Protein AF-A0A7K5LMW7-F1 (afdb_monomer_lite)

pLDDT: mean 89.48, std 6.92, range [64.44, 97.69]

Secondary structure (DSSP, 8-state):
-HHHHH-GGGSPPTTTTSTTT----EETTEEHHHHHHTTTTT--HHHHTTS-GGGSPPPTTTT----

Structure (mmCIF, N/CA/C/O backbone):
data_AF-A0A7K5LMW7-F1
#
_entry.id   AF-A0A7K5LMW7-F1
#
loop_
_atom_site.group_PDB
_atom_site.id
_atom_site.type_symbol
_atom_site.label_atom_id
_atom_site.label_alt_id
_atom_site.label_comp_id
_atom_site.label_asym_id
_atom_site.label_entity_id
_atom_site.label_seq_id
_atom_site.pdbx_PDB_ins_code
_atom_site.Cartn_x
_atom_site.Cartn_y
_atom_site.Cartn_z
_atom_site.occupancy
_atom_site.B_iso_or_equiv
_atom_site.auth_seq_id
_atom_site.auth_comp_id
_atom_site.auth_asym_id
_atom_site.auth_atom_id
_atom_site.pdbx_PDB_model_num
ATOM 1 N N . ALA A 1 1 ? 21.136 -10.618 -21.866 1.00 72.81 1 ALA A N 1
ATOM 2 C CA . ALA A 1 1 ? 20.468 -9.740 -20.881 1.00 72.81 1 ALA A CA 1
ATOM 3 C C . ALA A 1 1 ? 20.618 -8.255 -21.229 1.00 72.81 1 ALA A C 1
ATOM 5 O O . ALA A 1 1 ? 19.605 -7.599 -21.416 1.00 72.81 1 ALA A O 1
ATOM 6 N N . LEU A 1 2 ? 21.846 -7.734 -21.391 1.00 89.25 2 LEU A N 1
ATOM 7 C CA . LEU A 1 2 ? 22.089 -6.300 -21.630 1.00 89.25 2 LEU A CA 1
ATOM 8 C C . LEU A 1 2 ? 21.379 -5.740 -22.882 1.00 89.25 2 LEU A C 1
ATOM 10 O O . LEU A 1 2 ? 20.745 -4.693 -22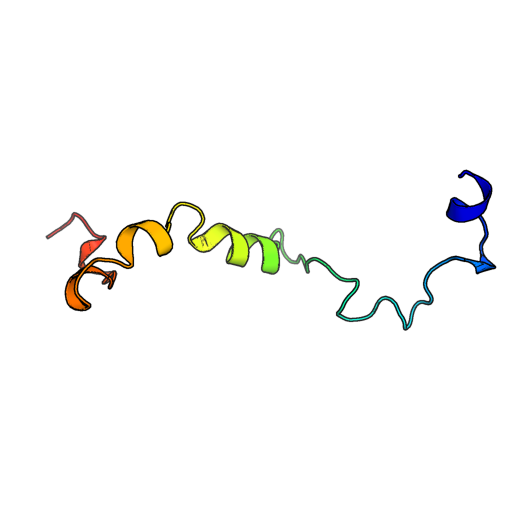.811 1.00 89.25 2 LEU A O 1
ATOM 14 N N . TYR A 1 3 ? 21.417 -6.463 -24.008 1.00 87.88 3 TYR A N 1
ATOM 15 C CA . TYR A 1 3 ? 20.746 -6.037 -25.244 1.00 87.88 3 TYR A CA 1
ATOM 16 C C . TYR A 1 3 ? 19.225 -5.886 -25.073 1.00 87.88 3 TYR A C 1
ATOM 18 O O . TYR A 1 3 ? 18.658 -4.876 -25.478 1.00 87.88 3 TYR A O 1
ATOM 26 N N . SER A 1 4 ? 18.574 -6.850 -24.417 1.00 89.38 4 SER A N 1
ATOM 27 C CA . SER A 1 4 ? 17.123 -6.848 -24.200 1.00 89.38 4 SER A CA 1
ATOM 28 C C . SER A 1 4 ? 16.647 -5.652 -23.370 1.00 89.38 4 SER A C 1
ATOM 30 O O . SER A 1 4 ? 15.575 -5.125 -23.634 1.00 89.38 4 SER A O 1
ATOM 32 N N . ALA A 1 5 ? 17.452 -5.204 -22.402 1.00 88.38 5 ALA A N 1
ATOM 33 C CA . ALA A 1 5 ? 17.125 -4.060 -21.550 1.00 88.38 5 ALA A CA 1
ATOM 34 C C . ALA A 1 5 ? 17.390 -2.701 -22.226 1.00 88.38 5 ALA A C 1
ATOM 36 O O . ALA A 1 5 ? 16.734 -1.711 -21.908 1.00 88.38 5 ALA A O 1
ATOM 37 N N . LEU A 1 6 ? 18.362 -2.634 -23.144 1.00 89.75 6 LEU A N 1
ATOM 38 C CA . LEU A 1 6 ? 18.816 -1.368 -23.728 1.00 89.75 6 LEU A CA 1
ATOM 39 C C . LEU A 1 6 ? 18.224 -1.073 -25.107 1.00 89.75 6 LEU A C 1
ATOM 41 O O . LEU A 1 6 ? 18.133 0.099 -25.474 1.00 89.75 6 LEU A O 1
ATOM 45 N N . CYS A 1 7 ? 17.830 -2.101 -25.864 1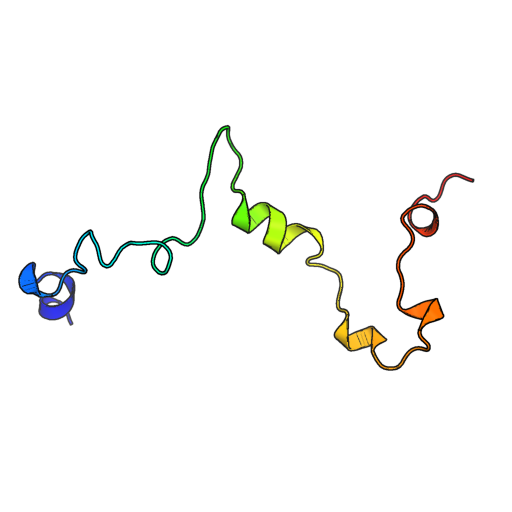.00 92.00 7 CYS A N 1
ATOM 46 C CA . CYS A 1 7 ? 17.350 -1.945 -27.233 1.00 92.00 7 CYS A CA 1
ATOM 47 C C . CYS A 1 7 ? 16.112 -1.027 -27.286 1.00 92.00 7 CYS A C 1
ATOM 49 O O . CYS A 1 7 ? 15.064 -1.384 -26.741 1.00 92.00 7 CYS A O 1
ATOM 51 N N . PRO A 1 8 ? 16.180 0.132 -27.972 1.00 87.94 8 PRO A N 1
ATOM 52 C CA . PRO A 1 8 ? 15.056 1.066 -28.062 1.00 87.94 8 PRO A CA 1
ATOM 53 C C . PRO A 1 8 ? 13.800 0.448 -28.684 1.00 87.94 8 PRO A C 1
ATOM 55 O O . PRO A 1 8 ? 12.690 0.816 -28.317 1.00 87.94 8 PRO A O 1
ATOM 58 N N . HIS A 1 9 ? 13.973 -0.522 -29.586 1.00 89.94 9 HIS A N 1
ATOM 59 C CA . HIS A 1 9 ? 12.876 -1.214 -30.266 1.00 89.94 9 HIS A CA 1
ATOM 60 C C . HIS A 1 9 ? 12.128 -2.217 -29.379 1.00 89.94 9 HIS A C 1
ATOM 62 O O . HIS A 1 9 ? 11.057 -2.672 -29.765 1.00 89.94 9 HIS A O 1
ATOM 68 N N . LEU A 1 10 ? 12.681 -2.560 -28.210 1.00 88.69 10 LEU A N 1
ATOM 69 C CA . LEU A 1 10 ? 12.055 -3.454 -27.233 1.00 88.69 10 LEU A CA 1
ATOM 70 C C . LEU A 1 10 ? 11.374 -2.695 -26.085 1.00 88.69 10 LEU A C 1
ATOM 72 O O . LEU A 1 10 ? 10.799 -3.322 -25.200 1.00 88.69 10 LEU A O 1
ATOM 76 N N . ARG A 1 11 ? 11.443 -1.356 -26.067 1.00 86.19 11 ARG A N 1
ATOM 77 C CA . ARG A 1 11 ? 10.822 -0.554 -25.008 1.00 86.19 11 ARG A CA 1
ATOM 78 C C . ARG A 1 11 ? 9.295 -0.560 -25.140 1.00 86.19 11 ARG A C 1
ATOM 80 O O . ARG A 1 11 ? 8.792 -0.501 -26.265 1.00 86.19 11 ARG A O 1
ATOM 87 N N . PRO A 1 12 ? 8.561 -0.576 -24.013 1.00 85.56 12 PRO A N 1
ATOM 88 C CA . PRO A 1 12 ? 7.112 -0.428 -24.035 1.00 85.56 12 PRO A CA 1
ATOM 89 C C . PRO A 1 12 ? 6.739 0.907 -24.680 1.00 85.56 12 PRO A C 1
ATOM 91 O O . PRO A 1 12 ? 7.412 1.925 -24.477 1.00 85.56 12 PRO A O 1
ATOM 94 N N . ARG A 1 13 ? 5.683 0.906 -25.495 1.00 85.00 13 ARG A N 1
ATOM 95 C CA . ARG A 1 13 ? 5.233 2.126 -26.161 1.00 85.00 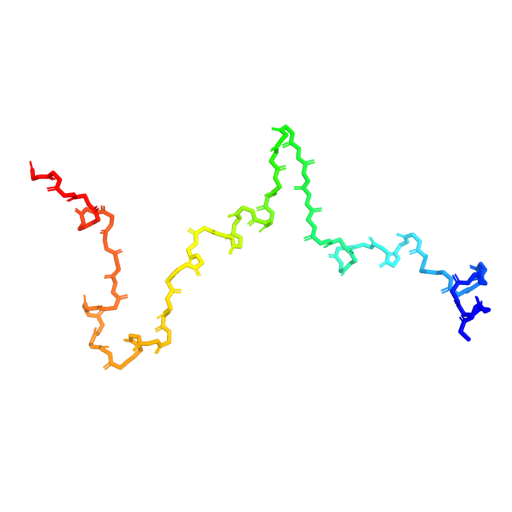13 ARG A CA 1
ATOM 96 C C . ARG A 1 13 ? 4.459 2.978 -25.159 1.00 85.00 13 ARG A C 1
ATOM 98 O O . ARG A 1 13 ? 3.836 2.458 -24.244 1.00 85.00 13 ARG A O 1
ATOM 105 N N . LEU A 1 14 ? 4.444 4.296 -25.353 1.00 79.12 14 LEU A N 1
ATOM 106 C CA . LEU A 1 14 ? 3.753 5.217 -24.436 1.00 79.12 14 LEU A CA 1
ATOM 107 C C . LEU A 1 14 ? 2.256 4.903 -24.270 1.00 79.12 14 LEU A C 1
ATOM 109 O O . LEU A 1 14 ? 1.709 5.116 -23.197 1.00 79.12 14 LEU A O 1
ATOM 113 N N . TRP A 1 15 ? 1.605 4.375 -25.308 1.00 79.88 15 TRP A N 1
ATOM 114 C CA . TRP A 1 15 ? 0.201 3.959 -25.244 1.00 79.88 15 TRP A CA 1
ATOM 115 C C . TRP A 1 15 ? 0.001 2.595 -24.560 1.00 79.88 15 TRP A C 1
ATOM 117 O O . TRP A 1 15 ? -1.089 2.337 -24.059 1.00 79.88 15 TRP A O 1
ATOM 127 N N . ASP A 1 16 ? 1.050 1.769 -24.474 1.00 80.25 16 ASP A N 1
ATOM 128 C CA . ASP A 1 16 ? 1.065 0.528 -23.684 1.00 80.25 16 ASP A CA 1
ATOM 129 C C . ASP A 1 16 ? 1.299 0.813 -22.188 1.00 80.25 16 ASP A C 1
ATOM 131 O O . ASP A 1 16 ? 0.956 0.001 -21.333 1.00 80.25 16 ASP A O 1
ATOM 135 N N . LEU A 1 17 ? 1.850 1.989 -21.855 1.00 74.12 17 LEU A N 1
ATOM 136 C CA . LEU A 1 17 ? 2.064 2.465 -20.482 1.00 74.12 17 LEU A CA 1
ATOM 137 C C . LEU A 1 17 ? 0.792 3.050 -19.834 1.00 74.12 17 LEU A C 1
ATOM 139 O O . LEU A 1 17 ? 0.883 3.831 -18.890 1.00 74.12 17 LEU A O 1
ATOM 143 N N . GLY A 1 18 ? -0.389 2.700 -20.351 1.00 74.94 18 GLY A N 1
ATOM 144 C CA . GLY A 1 18 ? -1.682 3.088 -19.789 1.00 74.94 18 GLY A CA 1
ATOM 145 C C . GLY A 1 18 ? -1.965 2.459 -18.417 1.00 74.94 18 GLY A C 1
ATOM 146 O O . GLY A 1 18 ? -1.061 2.059 -17.685 1.00 74.94 18 GLY A O 1
ATOM 147 N N . GLY A 1 19 ? -3.249 2.345 -18.063 1.00 70.88 19 GLY A N 1
ATOM 148 C CA . GLY A 1 19 ? -3.694 1.991 -16.705 1.00 70.88 19 GLY A CA 1
ATOM 149 C C . GLY A 1 19 ? -3.136 0.687 -16.114 1.00 70.88 19 GLY A C 1
ATOM 150 O O . GLY A 1 19 ? -3.121 0.550 -14.900 1.00 70.88 19 GLY A O 1
ATOM 151 N N . SER A 1 20 ? -2.642 -0.248 -16.930 1.00 76.88 20 SER A N 1
ATOM 152 C CA . SER A 1 20 ? -2.033 -1.504 -16.465 1.00 76.88 20 SER A CA 1
ATOM 153 C C . SER A 1 20 ? -0.553 -1.399 -16.082 1.00 76.88 20 SER A C 1
ATOM 155 O O . SER A 1 20 ? -0.040 -2.296 -15.421 1.00 76.88 20 SER A O 1
ATOM 157 N N . ALA A 1 21 ? 0.156 -0.356 -16.523 1.00 80.81 21 ALA A N 1
ATOM 158 C CA . ALA A 1 21 ? 1.574 -0.154 -16.209 1.00 80.81 21 ALA A CA 1
ATOM 159 C C . ALA A 1 21 ? 1.792 0.805 -15.028 1.00 80.81 21 ALA A C 1
ATOM 161 O O . ALA A 1 21 ? 2.899 0.889 -14.493 1.00 80.81 21 ALA A O 1
ATOM 162 N N . LEU A 1 22 ? 0.751 1.545 -14.641 1.00 87.06 22 LEU A N 1
ATOM 163 C CA . LEU A 1 22 ? 0.787 2.494 -13.539 1.00 87.06 22 LEU A CA 1
ATOM 164 C C . LEU A 1 22 ? 0.463 1.779 -12.225 1.00 87.06 22 LEU A C 1
ATOM 166 O O . LEU A 1 22 ? -0.597 1.179 -12.089 1.00 87.06 22 LEU A O 1
ATOM 170 N N . LEU A 1 23 ? 1.380 1.862 -11.263 1.00 91.38 23 LEU A N 1
ATOM 171 C CA . LEU A 1 23 ? 1.224 1.226 -9.955 1.00 91.38 23 LEU A CA 1
ATOM 172 C C . LEU A 1 23 ? 0.436 2.099 -8.967 1.00 91.38 23 LEU A C 1
ATOM 174 O O . LEU A 1 23 ? -0.408 1.593 -8.237 1.00 91.38 23 LEU A O 1
ATOM 178 N N . ASP A 1 24 ? 0.730 3.399 -8.930 1.00 93.75 24 ASP A N 1
ATOM 179 C CA . ASP A 1 24 ? 0.150 4.340 -7.971 1.00 93.75 24 ASP A CA 1
ATOM 180 C C . ASP A 1 24 ? 0.208 5.777 -8.517 1.00 93.75 24 ASP A C 1
ATOM 182 O O . ASP A 1 24 ? 0.998 6.090 -9.414 1.00 93.75 24 ASP A O 1
ATOM 186 N N . VAL A 1 25 ? -0.613 6.660 -7.955 1.00 93.75 25 VAL A N 1
ATOM 187 C CA . VAL A 1 25 ? -0.617 8.096 -8.208 1.00 93.75 25 VAL A CA 1
ATOM 188 C C . VAL A 1 25 ? -0.435 8.833 -6.888 1.00 93.75 25 VAL A C 1
ATOM 190 O O . VAL A 1 25 ? -1.180 8.627 -5.929 1.00 93.75 25 VAL A O 1
ATOM 193 N N . GLY A 1 26 ? 0.559 9.722 -6.865 1.00 95.75 26 GLY A N 1
ATOM 194 C CA . GLY A 1 26 ? 0.877 10.525 -5.696 1.00 95.75 26 GLY A CA 1
ATOM 195 C C . GLY A 1 26 ? 0.719 12.022 -5.934 1.00 95.75 26 GLY A C 1
ATOM 196 O O . GLY A 1 26 ? 1.241 12.569 -6.907 1.00 95.75 26 GLY A O 1
ATOM 197 N N . PHE A 1 27 ? 0.022 12.701 -5.026 1.00 97.19 27 PHE A N 1
ATOM 198 C CA . PHE A 1 27 ? -0.148 14.153 -5.040 1.00 97.19 27 PHE A CA 1
ATOM 199 C C . PHE A 1 27 ? -0.258 14.694 -3.612 1.00 97.19 27 PHE A C 1
ATOM 201 O O . PHE A 1 27 ? -0.770 14.023 -2.720 1.00 97.19 27 PHE A O 1
ATOM 208 N N . LEU A 1 28 ? 0.244 15.915 -3.385 1.00 96.50 28 LEU A N 1
ATOM 209 C CA . LEU A 1 28 ? 0.233 16.589 -2.074 1.00 96.50 28 LEU A CA 1
ATOM 210 C C . LEU A 1 28 ? 0.830 15.746 -0.931 1.00 96.50 28 LEU A C 1
ATOM 212 O O . LEU A 1 28 ? 0.331 15.757 0.191 1.00 96.50 28 LEU A O 1
ATOM 216 N N . GLY A 1 29 ? 1.909 15.013 -1.219 1.00 96.06 29 GLY A N 1
ATOM 217 C CA . GLY A 1 29 ? 2.601 14.191 -0.222 1.00 96.06 29 GLY A CA 1
ATOM 218 C C . GLY A 1 29 ? 1.874 12.898 0.155 1.00 96.06 29 GLY A C 1
ATOM 219 O O . GLY A 1 29 ? 2.241 12.277 1.147 1.00 96.06 29 GLY A O 1
ATOM 220 N N . ARG A 1 30 ? 0.864 12.487 -0.618 1.00 96.00 30 ARG A N 1
ATOM 221 C CA . ARG A 1 30 ? 0.123 11.235 -0.426 1.00 96.00 30 ARG A CA 1
ATOM 222 C C . ARG A 1 30 ? 0.267 10.338 -1.643 1.00 96.00 30 ARG A C 1
ATOM 224 O O . ARG A 1 30 ? 0.415 10.850 -2.748 1.00 96.00 30 ARG A O 1
ATOM 231 N N . TRP A 1 31 ? 0.193 9.033 -1.419 1.00 97.69 31 TRP A N 1
ATOM 232 C CA . TRP A 1 31 ? 0.164 7.979 -2.433 1.00 97.69 31 TRP A CA 1
ATOM 233 C C . TRP A 1 31 ? -1.162 7.241 -2.289 1.00 97.69 31 TRP A C 1
ATOM 235 O O . TRP A 1 31 ? -1.390 6.618 -1.255 1.00 97.69 31 TRP A O 1
ATOM 245 N N . TRP A 1 32 ? -2.071 7.386 -3.254 1.00 95.38 32 TRP A N 1
ATOM 246 C CA . TRP A 1 32 ? -3.469 7.001 -3.045 1.00 95.38 32 TRP A CA 1
ATOM 247 C C . TRP A 1 32 ? -3.689 5.488 -3.020 1.00 95.38 32 TRP A C 1
ATOM 249 O O . TRP A 1 32 ? -4.423 5.006 -2.160 1.00 95.38 32 TRP A O 1
ATOM 259 N N . MET A 1 33 ? -3.057 4.734 -3.922 1.00 95.06 33 MET A N 1
ATOM 260 C CA . MET A 1 33 ? -3.222 3.278 -3.970 1.00 95.06 33 MET A CA 1
ATOM 261 C C . MET A 1 33 ? -2.503 2.609 -2.803 1.00 95.06 33 MET A C 1
ATOM 263 O O . MET A 1 33 ? -3.049 1.688 -2.205 1.00 95.06 33 MET A O 1
ATOM 267 N N . LEU A 1 34 ? -1.305 3.082 -2.449 1.00 96.50 34 LEU A N 1
ATOM 268 C CA . LEU A 1 34 ? -0.576 2.579 -1.290 1.00 96.50 34 LEU A CA 1
ATOM 269 C C . LEU A 1 34 ? -1.332 2.840 0.017 1.00 96.50 34 LEU A C 1
ATOM 271 O O . LEU A 1 34 ? -1.389 1.958 0.866 1.00 96.50 34 LEU A O 1
ATOM 275 N N . GLU A 1 35 ? -1.910 4.030 0.184 1.00 97.06 35 GLU A N 1
ATOM 276 C CA . GLU A 1 35 ? -2.679 4.373 1.383 1.00 97.06 35 GLU A CA 1
ATOM 277 C C . GLU A 1 35 ? -3.927 3.490 1.527 1.00 97.06 35 GLU A C 1
ATOM 279 O O . GLU A 1 35 ? -4.186 2.987 2.617 1.00 97.06 35 GLU A O 1
ATOM 284 N N . GLU A 1 36 ? -4.650 3.224 0.433 1.00 95.69 36 GLU A N 1
ATOM 285 C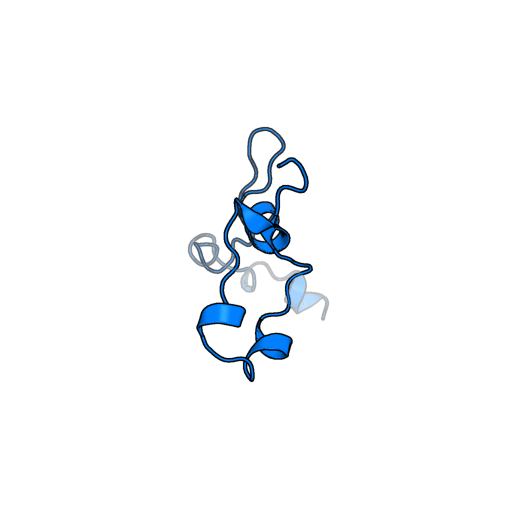 CA . GLU A 1 36 ? -5.795 2.304 0.452 1.00 95.69 36 GLU A CA 1
ATOM 286 C C . GLU A 1 36 ? -5.358 0.854 0.714 1.00 95.69 36 GLU A C 1
ATOM 288 O O . GLU A 1 36 ? -5.969 0.164 1.526 1.00 95.69 36 GLU A O 1
ATOM 293 N N . ALA A 1 37 ? -4.268 0.395 0.089 1.00 95.31 37 ALA A N 1
ATOM 294 C CA . ALA A 1 37 ? -3.742 -0.957 0.292 1.00 95.31 37 ALA A CA 1
ATOM 295 C C . ALA A 1 37 ? -3.241 -1.200 1.726 1.00 95.31 37 ALA A C 1
ATOM 297 O O . ALA A 1 37 ? -3.226 -2.340 2.188 1.00 95.31 37 ALA A O 1
ATOM 298 N N . LEU A 1 38 ? -2.821 -0.144 2.427 1.00 96.56 38 LEU A N 1
ATOM 299 C CA . LEU A 1 38 ? -2.342 -0.211 3.806 1.00 96.56 38 LEU A CA 1
ATOM 300 C C . LEU A 1 38 ? -3.423 0.081 4.852 1.00 96.56 38 LEU A C 1
ATOM 302 O O . LEU A 1 38 ? -3.105 0.049 6.038 1.00 96.56 38 LEU A O 1
ATOM 306 N N . ARG A 1 39 ? -4.669 0.364 4.450 1.00 95.56 39 ARG A N 1
ATOM 307 C CA . ARG A 1 39 ? -5.711 0.819 5.381 1.00 95.56 39 ARG A CA 1
ATOM 308 C C . ARG A 1 39 ? -6.026 -0.196 6.481 1.00 95.56 39 ARG A C 1
ATOM 310 O O . ARG A 1 39 ? -6.113 0.194 7.636 1.00 95.56 39 ARG A O 1
ATOM 317 N N . ASP A 1 40 ? -6.158 -1.466 6.106 1.00 94.62 40 ASP A N 1
ATOM 318 C CA . ASP A 1 40 ? -6.595 -2.565 6.978 1.00 94.62 40 ASP A CA 1
ATOM 319 C C . ASP A 1 40 ? -5.581 -3.736 6.925 1.00 94.62 40 ASP A C 1
ATOM 321 O O . ASP A 1 40 ? -5.947 -4.909 6.914 1.00 94.62 40 ASP A O 1
ATOM 325 N N . CYS A 1 41 ? -4.282 -3.431 6.794 1.00 94.62 41 CYS A N 1
ATOM 326 C CA . CYS A 1 41 ? -3.240 -4.420 6.473 1.00 94.62 41 CYS A CA 1
ATOM 327 C C . CYS A 1 41 ? -2.893 -5.402 7.604 1.00 94.62 41 CYS A C 1
ATOM 329 O O . CYS A 1 41 ? -2.205 -6.395 7.365 1.00 94.62 41 CYS A O 1
ATOM 331 N N . ASP A 1 42 ? -3.350 -5.129 8.822 1.00 94.31 42 ASP A N 1
ATOM 332 C CA . ASP A 1 42 ? -3.251 -5.993 9.995 1.00 94.31 42 ASP A CA 1
ATOM 333 C C . ASP A 1 42 ? -4.497 -6.873 10.206 1.00 94.31 42 ASP A C 1
ATOM 335 O O . ASP A 1 42 ? -4.470 -7.778 11.042 1.00 94.31 42 ASP A O 1
ATOM 339 N N . VAL A 1 43 ? -5.568 -6.659 9.432 1.00 92.44 43 VAL A N 1
ATOM 340 C CA . VAL A 1 43 ? -6.799 -7.456 9.480 1.00 92.44 43 VAL A CA 1
ATOM 341 C C . VAL A 1 43 ? -6.689 -8.656 8.538 1.00 92.44 43 VAL A C 1
ATOM 343 O O . VAL A 1 43 ? -6.475 -8.516 7.336 1.00 92.44 43 VAL A O 1
ATOM 346 N N . ASN A 1 44 ? -6.888 -9.861 9.077 1.00 92.12 44 ASN A N 1
ATOM 347 C CA . ASN A 1 44 ? -6.900 -11.106 8.310 1.00 92.12 44 ASN A CA 1
ATOM 348 C C . ASN A 1 44 ? -8.299 -11.744 8.293 1.00 92.12 44 ASN A C 1
ATOM 350 O O . ASN A 1 44 ? -8.635 -12.558 9.151 1.00 92.12 44 ASN A O 1
ATOM 354 N N . GLU A 1 45 ? -9.112 -11.408 7.291 1.00 91.62 45 GLU A N 1
ATOM 355 C CA . GLU A 1 45 ? -10.490 -11.916 7.149 1.00 91.62 45 GLU A CA 1
ATOM 356 C C . GLU A 1 45 ? -10.574 -13.450 7.037 1.00 91.62 45 GLU A C 1
ATOM 358 O O . GLU A 1 45 ? -11.548 -14.068 7.480 1.00 91.62 45 GLU A O 1
ATOM 363 N N . GLU A 1 46 ? -9.550 -14.095 6.469 1.00 93.56 46 GLU A N 1
ATOM 364 C CA . GLU A 1 46 ? -9.534 -15.550 6.282 1.00 93.56 46 GLU A CA 1
ATOM 365 C C . GLU A 1 46 ? -9.482 -16.300 7.618 1.00 93.56 46 GLU A C 1
ATOM 367 O O . GLU A 1 46 ? -10.119 -17.347 7.764 1.00 93.56 46 GLU A O 1
ATOM 372 N N . GLU A 1 47 ? -8.789 -15.744 8.616 1.00 93.38 47 GLU A N 1
ATOM 373 C CA . GLU A 1 47 ? -8.703 -16.319 9.961 1.00 93.38 47 GLU A CA 1
ATOM 374 C C . GLU A 1 47 ? -10.092 -16.462 10.597 1.00 93.38 47 GLU A C 1
ATOM 376 O O . GLU A 1 47 ? -10.407 -17.493 11.195 1.00 93.38 47 GLU A O 1
ATOM 381 N N . PHE A 1 48 ? -10.964 -15.473 10.395 1.00 91.38 48 PHE A N 1
ATOM 382 C CA . PHE A 1 48 ? -12.288 -15.391 11.017 1.00 91.38 48 PHE A CA 1
ATOM 383 C C . PHE A 1 48 ? -13.419 -15.967 10.156 1.00 91.38 48 PHE A C 1
ATOM 385 O O . PHE A 1 48 ? -14.573 -15.997 10.589 1.00 91.38 48 PHE A O 1
ATOM 392 N N . GLY A 1 49 ? -13.121 -16.493 8.962 1.00 92.06 49 GLY A N 1
ATOM 393 C CA . GLY A 1 49 ? -14.129 -16.997 8.020 1.00 92.06 49 GLY A CA 1
ATOM 394 C C . GLY A 1 49 ? -15.021 -18.125 8.562 1.00 92.06 49 GLY A C 1
ATOM 395 O O . GLY A 1 49 ? -16.134 -18.324 8.073 1.00 92.06 49 GLY A O 1
ATOM 396 N N . HIS A 1 50 ? -14.566 -18.834 9.598 1.00 93.31 50 HIS A N 1
ATOM 397 C CA . HIS A 1 50 ? -15.298 -19.910 10.269 1.00 93.31 50 HIS A CA 1
ATOM 398 C C . HIS A 1 50 ? -16.323 -19.419 11.310 1.00 93.31 50 HIS A C 1
ATOM 400 O O . HIS A 1 50 ? -17.137 -20.211 11.792 1.00 93.31 50 HIS A O 1
ATOM 406 N N . LEU A 1 51 ? -16.295 -18.134 11.676 1.00 94.88 51 LEU A N 1
ATOM 407 C CA . LEU A 1 51 ? -17.190 -17.563 12.677 1.00 94.88 51 LEU A CA 1
ATOM 408 C C . LEU A 1 51 ? -18.597 -17.288 12.109 1.00 94.88 51 LEU A C 1
ATOM 410 O O . LEU A 1 51 ? -18.764 -17.001 10.918 1.00 94.88 51 LEU A O 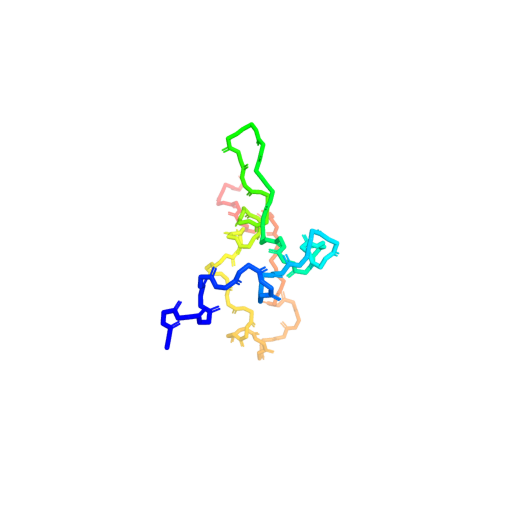1
ATOM 414 N N . PRO A 1 52 ? -19.648 -17.334 12.948 1.00 94.62 52 PRO A N 1
ATOM 415 C CA . PRO A 1 52 ? -20.990 -16.937 12.534 1.00 94.62 52 PRO A CA 1
ATOM 416 C C . PRO A 1 52 ? -21.015 -15.464 12.098 1.00 94.62 52 PRO A C 1
ATOM 418 O O . PRO A 1 52 ? -20.246 -14.643 12.588 1.00 94.62 52 PRO A O 1
ATOM 421 N N . GLU A 1 53 ? -21.916 -15.120 11.171 1.00 90.06 53 GLU A N 1
ATOM 422 C CA . GLU A 1 53 ? -21.993 -13.780 10.558 1.00 90.06 53 GLU A CA 1
ATOM 423 C C . GLU A 1 53 ? -21.954 -12.602 11.554 1.00 90.06 53 GLU A C 1
ATOM 425 O O . GLU A 1 53 ? -21.209 -11.659 11.290 1.00 90.06 53 GLU A O 1
ATOM 430 N N . PRO A 1 54 ? -22.652 -12.635 12.709 1.00 89.12 54 PRO A N 1
ATOM 431 C CA . PRO A 1 54 ? -22.612 -11.521 13.656 1.00 89.12 54 PRO A CA 1
ATOM 432 C C . PRO A 1 54 ? -21.225 -11.249 14.252 1.00 89.12 54 PRO A C 1
ATOM 434 O O . PRO A 1 54 ? -20.984 -10.135 14.688 1.00 89.12 54 PRO A O 1
ATOM 437 N N . LEU A 1 55 ? -20.327 -12.242 14.271 1.00 90.25 55 LEU A N 1
ATOM 438 C CA . LEU A 1 55 ? -18.968 -12.121 14.814 1.00 90.25 55 LEU A CA 1
ATOM 439 C C . LEU A 1 55 ? -17.911 -11.798 13.748 1.00 90.25 55 LEU A C 1
ATOM 441 O O . LEU A 1 55 ? -16.751 -11.607 14.090 1.00 90.25 55 LEU A O 1
ATOM 445 N N . ARG A 1 56 ? -18.289 -11.762 12.464 1.00 90.12 56 ARG A N 1
ATOM 446 C CA . ARG A 1 56 ? -17.389 -11.411 11.348 1.00 90.12 56 ARG A CA 1
ATOM 447 C C . ARG A 1 56 ? -17.456 -9.936 10.963 1.00 90.12 56 ARG A C 1
ATOM 449 O O . ARG A 1 56 ? -16.747 -9.501 10.069 1.00 90.12 56 ARG A O 1
ATOM 456 N N . ARG A 1 57 ? -18.361 -9.173 11.574 1.00 85.50 57 ARG A N 1
ATOM 457 C CA . ARG A 1 57 ? -18.530 -7.749 11.284 1.00 85.50 57 ARG A CA 1
ATOM 458 C C . ARG A 1 57 ? -17.746 -6.934 12.305 1.00 85.50 57 ARG A C 1
ATOM 460 O O . ARG A 1 57 ? -17.794 -7.241 13.489 1.00 85.50 57 ARG A O 1
ATOM 467 N N . LEU A 1 58 ? -17.092 -5.878 11.837 1.00 88.00 58 LEU A N 1
ATOM 468 C CA . LEU A 1 58 ? -16.511 -4.838 12.680 1.00 88.00 58 LEU A CA 1
ATOM 469 C C . LEU A 1 58 ? -17.444 -3.623 12.658 1.00 88.00 58 LEU A C 1
ATOM 471 O O . LEU A 1 58 ? -17.681 -3.052 11.590 1.00 88.00 58 LEU A O 1
ATOM 475 N N . ASP A 1 59 ? -17.983 -3.216 13.810 1.00 88.44 59 ASP A N 1
ATOM 476 C CA . ASP A 1 59 ? -18.682 -1.933 13.936 1.00 88.44 59 ASP A CA 1
ATOM 477 C C . ASP A 1 59 ? -17.711 -0.863 14.477 1.00 88.44 59 ASP A C 1
ATOM 479 O O . ASP A 1 59 ? -17.086 -1.065 15.520 1.00 88.44 59 ASP A O 1
ATOM 483 N N . PRO A 1 60 ? -17.579 0.313 13.835 1.00 90.25 60 PRO A N 1
ATOM 484 C CA . PRO A 1 60 ? -16.693 1.376 14.313 1.00 90.25 60 PRO A CA 1
ATOM 485 C C . PRO A 1 60 ? -16.954 1.835 15.755 1.00 90.25 60 PRO A C 1
ATOM 487 O O . PRO A 1 60 ? -16.070 2.420 16.381 1.00 90.25 60 PRO A O 1
ATOM 490 N N . ARG A 1 61 ? -18.161 1.611 16.290 1.00 91.31 61 ARG A N 1
ATOM 491 C CA . ARG A 1 61 ? -18.505 1.901 17.689 1.00 91.31 61 ARG A CA 1
ATOM 492 C C . ARG A 1 61 ? -17.854 0.914 18.653 1.00 91.31 61 ARG A C 1
ATOM 494 O O . ARG A 1 61 ? -17.552 1.303 19.772 1.00 91.31 61 ARG A O 1
ATOM 501 N N . GLU A 1 62 ? -17.616 -0.322 18.225 1.00 90.44 62 GLU A N 1
ATOM 502 C CA . GLU A 1 62 ? -16.956 -1.367 19.021 1.00 90.44 62 GLU A CA 1
ATOM 503 C C . GLU A 1 62 ? -15.435 -1.176 19.077 1.00 90.44 62 GLU A C 1
ATOM 505 O O . GLU A 1 62 ? -14.780 -1.673 19.989 1.00 90.44 62 GLU A O 1
ATOM 510 N N . LEU A 1 63 ? -14.877 -0.403 18.140 1.00 91.00 63 LEU A N 1
ATOM 511 C CA . LEU A 1 63 ? -13.452 -0.062 18.099 1.00 91.00 63 LEU A CA 1
ATOM 512 C C . LEU A 1 63 ? -13.074 1.076 19.062 1.00 91.00 63 LEU A C 1
ATOM 514 O O . LEU A 1 63 ? -11.891 1.307 19.311 1.00 91.00 63 LEU A O 1
ATOM 518 N N . ARG A 1 64 ? -14.057 1.809 19.599 1.00 92.38 64 ARG A N 1
ATOM 519 C CA . ARG A 1 64 ? -13.823 2.901 20.551 1.00 92.38 64 ARG A CA 1
ATOM 520 C C . ARG A 1 64 ? -13.916 2.373 21.975 1.00 92.38 64 ARG A C 1
ATOM 522 O O . ARG A 1 64 ? -14.952 1.870 22.395 1.00 92.38 64 ARG A O 1
ATOM 529 N N . SER A 1 65 ? -12.834 2.513 22.737 1.00 91.00 65 SER A N 1
ATOM 530 C CA . SER A 1 65 ? -12.784 2.053 24.130 1.00 91.00 65 SER A CA 1
ATOM 531 C C . SER A 1 65 ? -13.502 2.982 25.111 1.00 91.00 6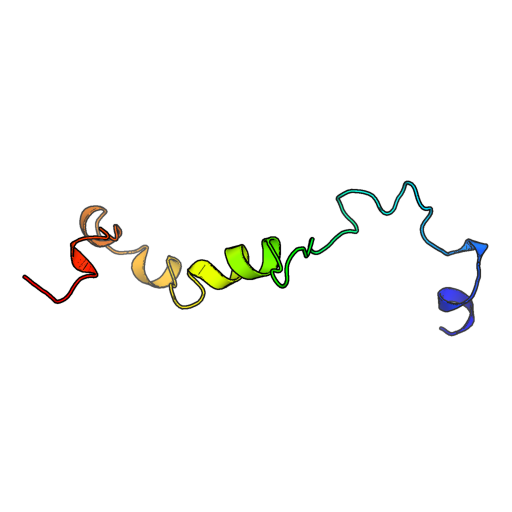5 SER A C 1
ATOM 533 O O . SER A 1 65 ? -13.815 2.574 26.230 1.00 91.00 65 SER A O 1
ATOM 535 N N . GLU A 1 66 ? -13.728 4.237 24.725 1.00 87.94 66 GLU A N 1
ATOM 536 C CA . GLU A 1 66 ? -14.548 5.158 25.505 1.00 87.94 66 GLU A CA 1
ATOM 537 C C . GLU A 1 66 ? -16.031 4.765 25.420 1.00 87.94 66 GLU A C 1
ATOM 539 O O . GLU A 1 66 ? -16.594 4.643 24.334 1.00 87.94 66 GLU A O 1
ATOM 544 N N . ARG A 1 67 ? -16.649 4.542 26.584 1.00 64.44 67 ARG A N 1
ATOM 545 C CA . ARG A 1 67 ? -18.098 4.351 26.718 1.00 64.44 67 ARG A CA 1
ATOM 546 C C . ARG A 1 67 ? -18.829 5.683 26.743 1.00 64.44 67 ARG A C 1
ATOM 548 O O . ARG A 1 67 ? -18.330 6.598 27.436 1.00 64.44 67 ARG A O 1
#

Organism: Vireo altiloquus (NCBI:txid34956)

InterPro domains:
  IPR019322 Mitochondrial import inner membrane translocase subunit Tim29 [PF10171] (2-45)
  IPR019322 Mitochondrial import inner membrane translocase subunit Tim29 [PTHR21435] (2-66)

Radius of gyration: 21.57 Å; chains: 1; bounding box: 45×36×57 Å

Foldseek 3Di:
DVCCVPPPVNDDDPVSCPPVVDDFDDDPRDTVNVCVCPVQVVDDLVVCVPPDPVVSDDDPVVVDPPD

Sequence (67 aa):
ALYSALCPHLRPRLWDLGGSALLDVGFLGRWWMLEEALRDCDVNEEEFGHLPEPLRRLDPRELRSER